Protein AF-A0A956HBP2-F1 (afdb_monomer_lite)

Radius of gyration: 16.81 Å; chains: 1; bounding box: 37×22×52 Å

Structure (mmCIF, N/CA/C/O backbone):
data_AF-A0A956HBP2-F1
#
_entry.id   AF-A0A956HBP2-F1
#
loop_
_atom_site.group_PDB
_atom_site.id
_atom_site.type_symbol
_atom_site.label_atom_id
_atom_site.label_alt_id
_atom_site.label_comp_id
_atom_site.label_asym_id
_atom_site.label_entity_id
_atom_site.label_seq_id
_atom_site.pdbx_PDB_ins_code
_atom_site.Cartn_x
_atom_site.Cartn_y
_atom_site.Cartn_z
_atom_site.occupancy
_atom_site.B_iso_or_equiv
_atom_site.auth_seq_id
_atom_site.auth_comp_id
_atom_site.auth_asym_id
_atom_site.auth_atom_id
_atom_site.pdbx_PDB_model_num
ATOM 1 N N . MET A 1 1 ? 10.086 7.562 29.053 1.00 40.41 1 MET A N 1
ATOM 2 C CA . MET A 1 1 ? 9.982 6.978 27.698 1.00 40.41 1 MET A CA 1
ATOM 3 C C . MET A 1 1 ? 8.506 6.786 27.381 1.00 40.41 1 MET A C 1
ATOM 5 O O . MET A 1 1 ? 7.929 5.818 27.845 1.00 40.41 1 MET A O 1
ATOM 9 N N . SER A 1 2 ? 7.879 7.713 26.658 1.00 35.56 2 SER A N 1
ATOM 10 C CA . SER A 1 2 ? 6.517 7.537 26.129 1.00 35.56 2 SER A CA 1
ATOM 11 C C . SER A 1 2 ? 6.532 7.961 24.663 1.00 35.56 2 SER A C 1
ATOM 13 O O . SER A 1 2 ? 6.185 9.086 24.310 1.00 35.56 2 SER A O 1
ATOM 15 N N . ALA A 1 3 ? 7.070 7.087 23.814 1.00 41.06 3 ALA A N 1
ATOM 16 C CA . ALA A 1 3 ? 7.057 7.293 22.376 1.00 41.06 3 ALA A CA 1
ATOM 17 C C . ALA A 1 3 ? 5.656 6.947 21.853 1.00 41.06 3 ALA A C 1
ATOM 19 O O . ALA A 1 3 ? 5.353 5.780 21.640 1.00 41.06 3 ALA A O 1
ATOM 20 N N . GLY A 1 4 ? 4.827 7.983 21.715 1.00 41.81 4 GLY A N 1
ATOM 21 C CA . GLY A 1 4 ? 3.724 8.086 20.760 1.00 41.81 4 GLY A CA 1
ATOM 22 C C . GLY A 1 4 ? 2.675 6.977 20.773 1.00 41.81 4 GLY A C 1
ATOM 23 O O . GLY A 1 4 ? 2.791 5.992 20.048 1.00 41.81 4 GLY A O 1
ATOM 24 N N . GLU A 1 5 ? 1.560 7.241 21.451 1.00 52.69 5 GLU A N 1
ATOM 25 C CA . GLU A 1 5 ? 0.241 6.688 21.115 1.00 52.69 5 GLU A CA 1
ATOM 26 C C . GLU A 1 5 ? -0.268 7.247 19.765 1.00 52.69 5 GLU A C 1
ATOM 28 O O . GLU A 1 5 ? -1.380 7.750 19.644 1.00 52.69 5 GLU A O 1
ATOM 33 N N . ASP A 1 6 ? 0.558 7.195 18.721 1.00 70.50 6 ASP A N 1
ATOM 34 C CA . ASP A 1 6 ? 0.218 7.688 17.391 1.00 70.50 6 ASP A CA 1
ATOM 35 C C . ASP A 1 6 ? -0.101 6.495 16.495 1.00 70.50 6 ASP A C 1
ATOM 37 O O . ASP A 1 6 ? 0.769 5.922 15.835 1.00 70.50 6 ASP A O 1
ATOM 41 N N . GLY A 1 7 ? -1.375 6.101 16.465 1.00 79.31 7 GLY A N 1
ATOM 42 C CA . GLY A 1 7 ? -1.840 5.036 15.580 1.00 79.31 7 GLY A CA 1
ATOM 43 C C . GLY A 1 7 ? -1.393 5.246 14.123 1.00 79.31 7 GLY A C 1
ATOM 44 O O . GLY A 1 7 ? -1.303 6.376 13.615 1.00 79.31 7 GLY A O 1
ATOM 45 N N . THR A 1 8 ? -1.127 4.145 13.419 1.00 88.62 8 THR A N 1
ATOM 46 C CA . THR A 1 8 ? -0.713 4.182 12.010 1.00 88.62 8 THR A CA 1
ATOM 47 C C . THR A 1 8 ? -1.941 4.273 11.116 1.00 88.62 8 THR A C 1
ATOM 49 O O . THR A 1 8 ? -2.906 3.536 11.291 1.00 88.62 8 THR A O 1
ATOM 52 N N . ARG A 1 9 ? -1.913 5.165 10.121 1.00 91.44 9 ARG A N 1
ATOM 53 C CA . ARG A 1 9 ? -2.999 5.285 9.137 1.00 91.44 9 ARG A CA 1
ATOM 54 C C . ARG A 1 9 ? -3.254 3.954 8.428 1.00 91.44 9 ARG A C 1
ATOM 56 O O . ARG A 1 9 ? -2.312 3.334 7.928 1.00 91.44 9 ARG A O 1
ATOM 63 N N . ILE A 1 10 ? -4.520 3.563 8.312 1.00 91.25 10 ILE A N 1
ATOM 64 C CA . ILE A 1 10 ? -4.920 2.280 7.717 1.00 91.25 10 ILE A CA 1
ATOM 65 C C . ILE A 1 10 ? -4.378 2.122 6.288 1.00 91.25 10 ILE A C 1
ATOM 67 O O . ILE A 1 10 ? -3.819 1.076 5.961 1.00 91.25 10 ILE A O 1
ATOM 71 N N . GLN A 1 11 ? -4.426 3.167 5.454 1.00 91.56 11 GLN A N 1
ATOM 72 C CA . GLN A 1 11 ? -3.889 3.095 4.090 1.00 91.56 11 GLN A CA 1
ATOM 73 C C . GLN A 1 11 ? -2.369 2.864 4.038 1.00 91.56 11 GLN A C 1
ATOM 75 O O . GLN A 1 11 ? -1.856 2.314 3.064 1.00 91.56 11 GLN A O 1
ATOM 80 N N . ALA A 1 12 ? -1.633 3.262 5.084 1.00 89.12 12 ALA A N 1
ATOM 81 C CA . ALA A 1 12 ? -0.206 2.977 5.200 1.00 89.12 12 ALA A CA 1
ATOM 82 C C . ALA A 1 12 ? 0.042 1.528 5.640 1.00 89.12 12 ALA A C 1
ATOM 84 O O . ALA A 1 12 ? 0.975 0.909 5.139 1.00 89.12 12 ALA A O 1
ATOM 85 N N . LEU A 1 13 ? -0.797 0.970 6.520 1.00 89.19 13 LEU A N 1
ATOM 86 C CA . LEU A 1 13 ? -0.715 -0.440 6.920 1.00 89.19 13 LEU A CA 1
ATOM 87 C C . LEU A 1 13 ? -0.997 -1.380 5.745 1.00 89.19 13 LEU A C 1
ATOM 89 O O . LEU A 1 13 ? -0.207 -2.283 5.491 1.00 89.19 13 LEU A O 1
ATOM 93 N N . ILE A 1 14 ? -2.060 -1.117 4.979 1.00 89.25 14 ILE A N 1
ATOM 94 C CA . ILE A 1 14 ? -2.406 -1.902 3.782 1.00 89.25 14 ILE A CA 1
ATOM 95 C C . ILE A 1 14 ? -1.274 -1.840 2.747 1.00 89.25 14 ILE A C 1
ATOM 97 O O . ILE A 1 14 ? -0.928 -2.857 2.148 1.00 89.25 14 ILE A O 1
ATOM 101 N N . ALA A 1 15 ? -0.659 -0.666 2.567 1.00 87.88 15 ALA A N 1
ATOM 102 C CA . ALA A 1 15 ? 0.463 -0.515 1.648 1.00 87.88 15 ALA A CA 1
ATOM 103 C C . ALA A 1 15 ? 1.736 -1.228 2.114 1.00 87.88 15 ALA A C 1
ATOM 105 O O . ALA A 1 15 ? 2.444 -1.810 1.297 1.00 87.88 15 ALA A O 1
ATOM 106 N N . ARG A 1 16 ? 2.018 -1.219 3.421 1.00 84.94 16 ARG A N 1
ATOM 107 C CA . ARG A 1 16 ? 3.148 -1.956 4.011 1.00 84.94 16 ARG A CA 1
ATOM 108 C C . ARG A 1 16 ? 2.959 -3.469 3.972 1.00 84.94 16 ARG A C 1
ATOM 110 O O . ARG A 1 16 ? 3.946 -4.185 3.972 1.00 84.94 16 ARG A O 1
ATOM 117 N N . ALA A 1 17 ? 1.718 -3.942 3.934 1.00 85.00 17 ALA A N 1
ATOM 118 C CA . ALA A 1 17 ? 1.392 -5.350 3.736 1.00 85.00 17 ALA A CA 1
ATOM 119 C C . ALA A 1 17 ? 1.465 -5.788 2.257 1.00 85.00 17 ALA A C 1
ATOM 121 O O . ALA A 1 17 ? 1.010 -6.875 1.926 1.00 85.00 17 ALA A O 1
ATOM 122 N N . GLY A 1 18 ? 1.920 -4.919 1.343 1.00 83.88 18 GLY A N 1
ATOM 123 C CA . GLY A 1 18 ? 2.035 -5.233 -0.086 1.00 83.88 18 GLY A CA 1
ATOM 124 C C . GLY A 1 18 ? 0.698 -5.358 -0.834 1.00 83.88 18 GLY A C 1
ATOM 125 O O . GLY A 1 18 ? 0.690 -5.567 -2.047 1.00 83.88 18 GLY A O 1
ATOM 126 N N . LEU A 1 19 ? -0.440 -5.181 -0.151 1.00 85.50 19 LEU A N 1
ATOM 127 C CA . LEU A 1 19 ? -1.774 -5.464 -0.698 1.00 85.50 19 LEU A CA 1
ATOM 128 C C . LEU A 1 19 ? -2.245 -4.424 -1.723 1.00 85.50 19 LEU A C 1
ATOM 130 O O . LEU A 1 19 ? -2.972 -4.755 -2.658 1.00 85.50 19 LEU A O 1
ATOM 134 N N . ALA A 1 20 ? -1.865 -3.158 -1.552 1.00 87.38 20 ALA A N 1
ATOM 135 C CA . ALA A 1 20 ? -2.261 -2.069 -2.442 1.00 87.38 20 ALA A CA 1
ATOM 136 C C . ALA A 1 20 ? -1.284 -0.889 -2.344 1.00 87.38 20 ALA A C 1
ATOM 138 O O . ALA A 1 20 ? -0.506 -0.783 -1.404 1.00 87.38 20 ALA A O 1
ATOM 139 N N . SER A 1 21 ? -1.328 0.053 -3.288 1.00 86.94 21 SER A N 1
ATOM 140 C CA . SER A 1 21 ? -0.665 1.348 -3.075 1.00 86.94 21 SER A CA 1
ATOM 141 C C . SER A 1 21 ? -1.409 2.153 -2.000 1.00 86.94 21 SER A C 1
ATOM 143 O O . SER A 1 21 ? -2.582 1.898 -1.742 1.00 86.94 21 SER A O 1
ATOM 145 N N . ARG A 1 22 ? -0.781 3.185 -1.416 1.00 87.88 22 ARG A N 1
ATOM 146 C CA . ARG A 1 22 ? -1.469 4.070 -0.450 1.00 87.88 22 ARG A CA 1
ATOM 147 C C . ARG A 1 22 ? -2.766 4.674 -1.009 1.00 87.88 22 ARG A C 1
ATOM 149 O O . ARG A 1 22 ? -3.715 4.818 -0.259 1.00 87.88 22 ARG A O 1
ATOM 156 N N . ARG A 1 23 ? -2.809 5.003 -2.307 1.00 88.88 23 ARG A N 1
ATOM 157 C C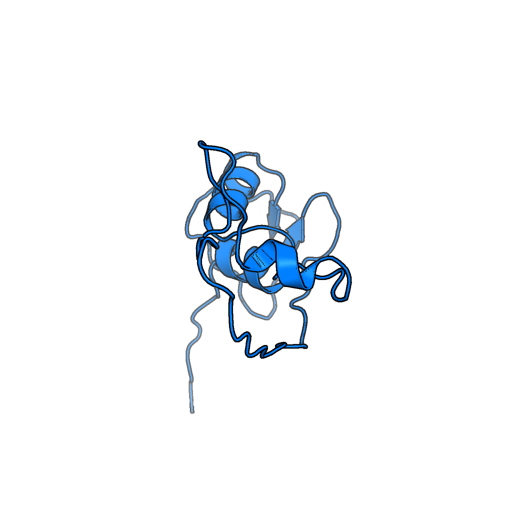A . ARG A 1 23 ? -4.001 5.563 -2.974 1.00 88.88 23 ARG A CA 1
ATOM 158 C C . ARG A 1 23 ? -5.061 4.507 -3.257 1.00 88.88 23 ARG A C 1
ATOM 160 O O . ARG A 1 23 ? -6.215 4.709 -2.918 1.00 88.88 23 ARG A O 1
ATOM 167 N N . ALA A 1 24 ? -4.659 3.351 -3.777 1.00 88.62 24 ALA A N 1
ATOM 168 C CA . ALA A 1 24 ? -5.587 2.238 -3.967 1.00 88.62 24 ALA A CA 1
ATOM 169 C C . ALA A 1 24 ? -6.164 1.754 -2.623 1.00 88.62 24 ALA A C 1
ATOM 171 O O . ALA A 1 24 ? -7.323 1.370 -2.542 1.00 88.62 24 ALA A O 1
ATOM 172 N N . ALA A 1 25 ? -5.392 1.831 -1.537 1.00 91.06 25 ALA A N 1
ATOM 173 C CA . ALA A 1 25 ? -5.887 1.531 -0.200 1.00 91.06 25 ALA A CA 1
ATOM 174 C C . ALA A 1 25 ? -6.978 2.512 0.269 1.00 91.06 25 ALA A C 1
ATOM 176 O O . ALA A 1 25 ? -7.892 2.084 0.964 1.00 91.06 25 ALA A O 1
ATOM 177 N N . GLU A 1 26 ? -6.932 3.791 -0.123 1.00 91.62 26 GLU A N 1
ATOM 178 C CA . GLU A 1 26 ? -8.008 4.757 0.165 1.00 91.62 26 GLU A CA 1
ATOM 179 C C . GLU A 1 26 ? -9.317 4.347 -0.529 1.00 91.62 26 GLU A C 1
ATOM 181 O O . GLU A 1 26 ? -10.369 4.344 0.105 1.00 91.62 26 GLU A O 1
ATOM 186 N N . GLU A 1 27 ? -9.254 3.901 -1.786 1.00 92.94 27 GLU A N 1
ATOM 187 C CA . GLU A 1 27 ? -10.422 3.380 -2.516 1.00 92.94 27 GLU A CA 1
ATOM 188 C C . GLU A 1 27 ? -10.997 2.119 -1.855 1.00 92.94 27 GLU A C 1
ATOM 190 O O . GLU A 1 27 ? -12.211 1.979 -1.726 1.00 92.94 27 GLU A O 1
ATOM 195 N N . ILE A 1 28 ? -10.134 1.216 -1.378 1.00 91.81 28 ILE A N 1
ATOM 196 C CA . ILE A 1 28 ? -10.548 -0.005 -0.667 1.00 91.81 28 ILE A CA 1
ATOM 197 C C . ILE A 1 28 ? -11.242 0.334 0.665 1.00 91.81 28 ILE A C 1
ATOM 199 O O . ILE A 1 28 ? -12.222 -0.324 1.026 1.00 91.81 28 ILE A O 1
ATOM 203 N N . ILE A 1 29 ? -10.756 1.354 1.383 1.00 92.69 29 ILE A N 1
ATOM 204 C CA . ILE A 1 29 ? -11.393 1.865 2.606 1.00 92.69 29 ILE A CA 1
ATOM 205 C C . ILE A 1 29 ? -12.772 2.439 2.267 1.00 92.69 29 ILE A C 1
ATOM 207 O O . ILE A 1 29 ? -13.763 2.011 2.850 1.00 92.69 29 ILE A O 1
ATOM 211 N N . LEU A 1 30 ? -12.862 3.337 1.280 1.00 93.44 30 LEU A N 1
ATOM 212 C CA . LEU A 1 30 ? -14.135 3.930 0.843 1.00 93.44 30 LEU A CA 1
ATOM 213 C C . LEU A 1 30 ? -15.147 2.874 0.373 1.00 93.44 30 LEU A C 1
ATOM 215 O O . LEU A 1 30 ? -16.344 3.027 0.600 1.00 93.44 30 LEU A O 1
ATOM 219 N N . ALA A 1 31 ? -14.672 1.779 -0.221 1.00 93.38 31 ALA A N 1
ATOM 220 C CA . ALA A 1 31 ? -15.497 0.644 -0.627 1.00 93.38 31 ALA A CA 1
ATOM 221 C C . ALA A 1 31 ? -16.009 -0.218 0.549 1.00 93.38 31 ALA A C 1
ATOM 223 O O . ALA A 1 31 ? -16.720 -1.195 0.319 1.00 93.38 31 ALA A O 1
ATOM 224 N N . GLY A 1 32 ? -15.636 0.083 1.800 1.00 92.81 32 GLY A N 1
ATOM 225 C CA . GLY A 1 32 ? -16.095 -0.648 2.988 1.00 92.81 32 GLY A CA 1
ATOM 226 C C . GLY A 1 32 ? -15.536 -2.068 3.110 1.00 92.81 32 GLY A C 1
ATOM 227 O O . GLY A 1 32 ? -16.088 -2.901 3.829 1.00 92.81 32 GLY A O 1
ATOM 228 N N . ARG A 1 33 ? -14.432 -2.365 2.415 1.00 92.25 33 ARG A N 1
ATOM 229 C CA . ARG A 1 33 ? -13.784 -3.692 2.423 1.00 92.25 33 ARG A CA 1
ATOM 230 C C . ARG A 1 33 ? -12.848 -3.902 3.610 1.00 92.25 33 ARG A C 1
ATOM 232 O O . ARG A 1 33 ? -12.395 -5.020 3.865 1.00 92.25 33 ARG A O 1
ATOM 239 N N . VAL A 1 34 ? -12.555 -2.827 4.337 1.00 94.00 34 VAL A N 1
ATOM 240 C CA . VAL A 1 34 ? -11.642 -2.820 5.476 1.00 94.00 34 VAL A CA 1
ATOM 241 C C . VAL A 1 34 ? -12.426 -2.864 6.779 1.00 94.00 34 VAL A C 1
ATOM 243 O O . VAL A 1 34 ? -13.376 -2.107 6.976 1.00 94.00 34 VAL A O 1
ATOM 246 N N . ARG A 1 35 ? -12.003 -3.732 7.698 1.00 93.88 35 ARG A N 1
ATOM 247 C CA . ARG A 1 35 ? -12.540 -3.806 9.056 1.00 93.88 35 ARG A CA 1
ATOM 248 C C . ARG A 1 35 ? -11.439 -3.656 10.094 1.00 93.88 35 ARG A C 1
ATOM 250 O O . ARG A 1 35 ? -10.442 -4.374 10.039 1.00 93.88 35 ARG A O 1
ATOM 257 N N . LEU A 1 36 ? -11.671 -2.794 11.076 1.00 93.06 36 LEU A N 1
ATOM 258 C CA . LEU A 1 36 ? -10.835 -2.613 12.259 1.00 93.06 36 LEU A CA 1
ATOM 259 C C . LEU A 1 36 ? -11.581 -3.177 13.470 1.00 93.06 36 LEU A C 1
ATOM 261 O O . LEU A 1 36 ? -12.703 -2.757 13.753 1.00 93.06 36 LEU A O 1
ATOM 265 N N . ASN A 1 37 ? -11.005 -4.165 14.156 1.00 90.31 37 ASN A N 1
ATOM 266 C CA . ASN A 1 37 ? -11.637 -4.845 15.297 1.00 90.31 37 ASN A CA 1
ATOM 267 C C . ASN A 1 37 ? -13.069 -5.342 14.992 1.00 90.31 37 ASN A C 1
ATOM 269 O O . ASN A 1 37 ? -13.962 -5.290 15.833 1.00 90.31 37 ASN A O 1
ATOM 273 N N . GLY A 1 38 ? -13.309 -5.781 13.750 1.00 88.25 38 GLY A N 1
ATOM 274 C CA . GLY A 1 38 ? -14.612 -6.261 13.274 1.00 88.25 38 GLY A CA 1
ATOM 275 C C . GLY A 1 38 ? -15.573 -5.180 12.758 1.00 88.25 38 GLY A C 1
ATOM 276 O O . GLY A 1 38 ? -16.544 -5.519 12.074 1.00 88.25 38 GLY A O 1
ATOM 277 N N . ARG A 1 39 ? -15.295 -3.891 12.993 1.00 92.31 39 ARG A N 1
ATOM 278 C CA . ARG A 1 39 ? -16.108 -2.768 12.497 1.00 92.31 39 ARG A CA 1
ATOM 279 C C . ARG A 1 39 ? -15.629 -2.319 11.124 1.00 92.31 39 ARG A C 1
ATOM 281 O O . ARG A 1 39 ? -14.431 -2.151 10.927 1.00 92.31 39 ARG A O 1
ATOM 288 N N . VAL A 1 40 ? -16.554 -2.130 10.185 1.00 94.00 40 VAL A N 1
ATOM 289 C CA . VAL A 1 40 ? -16.234 -1.616 8.845 1.00 94.00 40 VAL A CA 1
ATOM 290 C C . VAL A 1 40 ? -15.759 -0.171 8.967 1.00 94.00 40 VAL A C 1
ATOM 292 O O . VAL A 1 40 ? -16.415 0.635 9.624 1.00 94.00 40 VAL A O 1
ATOM 295 N N . VAL A 1 41 ? -14.620 0.139 8.350 1.00 93.31 41 VAL A N 1
ATOM 296 C CA . VAL A 1 41 ? -14.055 1.490 8.310 1.00 93.31 41 VAL A CA 1
ATOM 297 C C . VAL A 1 41 ? -14.149 2.011 6.887 1.00 9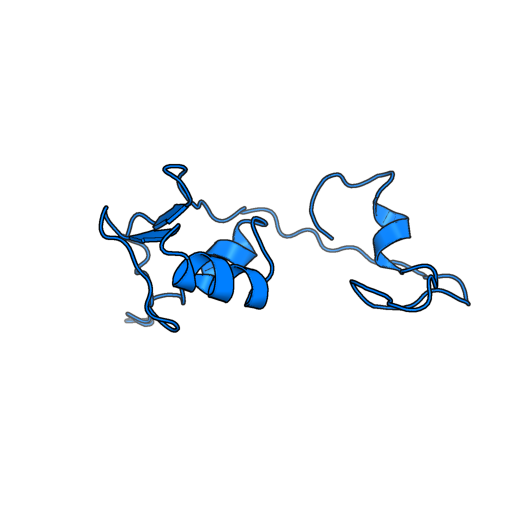3.31 41 VAL A C 1
ATOM 299 O O . VAL A 1 41 ? -13.591 1.408 5.974 1.00 93.31 41 VAL A O 1
ATOM 302 N N . THR A 1 42 ? -14.831 3.142 6.723 1.00 93.62 42 THR A N 1
ATOM 303 C CA . THR A 1 42 ? -14.962 3.869 5.450 1.00 93.62 42 THR A CA 1
ATOM 304 C C . THR A 1 42 ? -14.377 5.276 5.504 1.00 93.62 42 THR A C 1
ATOM 306 O O . THR A 1 42 ? -14.330 5.968 4.491 1.00 93.62 42 THR A O 1
ATOM 309 N N . GLU A 1 43 ? -13.926 5.717 6.676 1.00 92.19 43 GLU A N 1
ATOM 310 C CA . GLU A 1 43 ? -13.360 7.044 6.873 1.00 92.19 43 GLU A CA 1
ATOM 311 C C . GLU A 1 43 ? -11.876 7.067 6.475 1.00 92.19 43 GLU A C 1
ATOM 313 O O . GLU A 1 43 ? -11.064 6.237 6.891 1.00 92.19 43 GLU A O 1
ATOM 318 N N . LEU A 1 44 ? -11.503 8.033 5.635 1.00 90.12 44 LEU A N 1
ATOM 319 C CA . LEU A 1 44 ? -10.111 8.232 5.253 1.00 90.12 44 LEU A CA 1
ATOM 320 C C . LEU A 1 44 ? -9.344 8.916 6.383 1.00 90.12 44 LEU A C 1
ATOM 322 O O . LEU A 1 44 ? -9.801 9.886 6.973 1.00 90.12 44 LEU A O 1
ATOM 326 N N . GLY A 1 45 ? -8.124 8.449 6.644 1.00 87.62 45 GLY A N 1
ATOM 327 C CA . GLY A 1 45 ? -7.287 9.004 7.710 1.00 87.62 45 GLY A CA 1
ATOM 328 C C . GLY A 1 45 ? -7.476 8.331 9.067 1.00 87.62 45 GLY A C 1
ATOM 329 O O . GLY A 1 45 ? -6.710 8.649 9.980 1.00 87.62 45 GLY A O 1
ATOM 330 N N . THR A 1 46 ? -8.385 7.355 9.180 1.00 89.25 46 THR A N 1
ATOM 331 C CA . THR A 1 46 ? -8.482 6.488 10.357 1.00 89.25 46 THR A CA 1
ATOM 332 C C . THR A 1 46 ? -7.133 5.837 10.652 1.00 89.25 46 THR A C 1
ATOM 334 O O . THR A 1 46 ? -6.419 5.351 9.763 1.00 89.25 46 THR A O 1
ATOM 337 N N . ARG A 1 47 ? -6.772 5.857 11.932 1.00 90.94 47 ARG A N 1
ATOM 338 C CA . ARG A 1 47 ? -5.539 5.290 12.466 1.00 90.94 47 ARG A CA 1
ATOM 339 C C . ARG A 1 47 ? -5.870 4.020 13.235 1.00 90.94 47 ARG A C 1
ATOM 341 O O . ARG A 1 47 ? -6.868 3.980 13.941 1.00 90.94 47 ARG A O 1
ATOM 348 N N . ALA A 1 48 ? -5.026 3.011 13.083 1.00 89.06 48 ALA A N 1
ATOM 349 C CA . ALA A 1 48 ? -5.082 1.773 13.840 1.00 89.06 48 ALA A CA 1
ATOM 350 C C . ALA A 1 48 ? -3.922 1.738 14.837 1.00 89.06 48 ALA A C 1
ATOM 352 O O . ALA A 1 48 ? -2.783 2.090 14.498 1.00 89.06 48 ALA A O 1
ATOM 353 N N . LEU A 1 49 ? -4.221 1.328 16.062 1.00 88.75 49 LEU A N 1
ATOM 354 C CA . LEU A 1 49 ? -3.226 1.069 17.089 1.00 88.75 49 LEU A CA 1
ATOM 355 C C . LEU A 1 49 ? -2.527 -0.275 16.825 1.00 88.75 49 LEU A C 1
ATOM 357 O O . LEU A 1 49 ? -3.093 -1.141 16.157 1.00 88.75 49 LEU A O 1
ATOM 361 N N . PRO A 1 50 ? -1.319 -0.500 17.373 1.00 82.56 50 PRO A N 1
ATOM 362 C CA . PRO A 1 50 ? -0.633 -1.792 17.271 1.00 82.56 50 PRO A CA 1
ATOM 363 C C . PRO A 1 50 ? -1.440 -2.971 17.837 1.00 82.56 50 PRO A C 1
ATOM 365 O O . PRO A 1 50 ? -1.227 -4.111 17.440 1.00 82.56 50 PRO A O 1
ATOM 368 N N . THR A 1 51 ? -2.358 -2.697 18.766 1.00 86.25 51 THR A N 1
ATOM 369 C CA . THR A 1 51 ? -3.263 -3.681 19.375 1.00 86.25 51 THR A CA 1
ATOM 370 C C . THR A 1 51 ? -4.488 -3.990 18.519 1.00 86.25 51 THR A C 1
ATOM 372 O O . THR A 1 51 ? -5.188 -4.96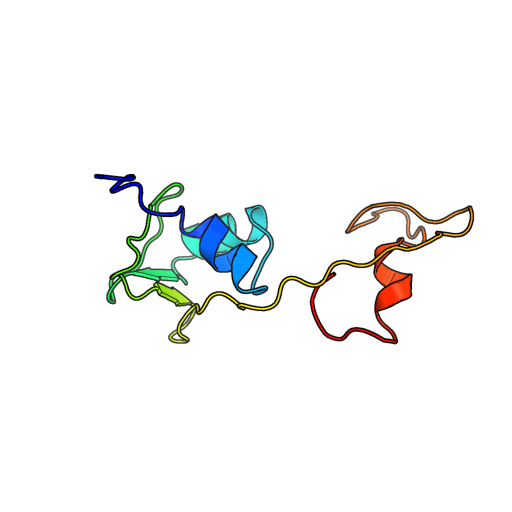4 18.793 1.00 86.25 51 THR A O 1
ATOM 375 N N . ASP A 1 52 ? -4.779 -3.166 17.510 1.00 88.94 52 ASP A N 1
ATOM 376 C CA . ASP A 1 52 ? -5.981 -3.319 16.705 1.00 88.94 52 ASP A CA 1
ATOM 377 C C . ASP A 1 52 ? -5.808 -4.383 15.624 1.00 88.94 52 ASP A C 1
ATOM 379 O O . ASP A 1 52 ? -4.791 -4.476 14.932 1.00 88.94 52 ASP A O 1
ATOM 383 N N . ARG A 1 53 ? -6.870 -5.157 15.406 1.00 89.44 53 ARG A N 1
ATOM 384 C CA . ARG A 1 53 ? -6.928 -6.168 14.357 1.00 89.44 53 ARG A CA 1
ATOM 385 C C . ARG A 1 53 ? -7.519 -5.577 13.084 1.00 89.44 53 ARG A C 1
ATOM 387 O O . ARG A 1 53 ? -8.737 -5.424 12.962 1.00 89.44 53 ARG A O 1
ATOM 394 N N . LEU A 1 54 ? -6.653 -5.296 12.117 1.00 91.38 54 LEU A N 1
ATOM 395 C CA . LEU A 1 54 ? -7.041 -4.875 10.775 1.00 91.38 54 LEU A CA 1
ATOM 396 C C . LEU A 1 54 ? -7.286 -6.092 9.873 1.00 91.38 54 LEU A C 1
ATOM 398 O O . LEU A 1 54 ? -6.460 -7.001 9.789 1.00 91.38 54 LEU A O 1
ATOM 402 N N . THR A 1 55 ? -8.416 -6.107 9.171 1.00 92.12 55 THR A N 1
ATOM 403 C CA . THR A 1 55 ? -8.752 -7.139 8.182 1.00 92.12 55 THR A CA 1
ATOM 404 C C . THR A 1 55 ? -9.251 -6.504 6.890 1.00 92.12 55 THR A C 1
ATOM 406 O O . THR A 1 55 ? -9.928 -5.478 6.914 1.00 92.12 55 THR A O 1
ATOM 409 N N . LEU A 1 56 ? -8.920 -7.126 5.765 1.00 91.94 56 LEU A N 1
ATOM 410 C CA . LEU A 1 56 ? -9.370 -6.766 4.425 1.00 91.94 56 LEU A CA 1
ATOM 411 C C . LEU A 1 56 ? -10.070 -7.992 3.838 1.00 91.94 56 LEU A C 1
ATOM 413 O O . LEU A 1 56 ? -9.475 -9.067 3.781 1.00 91.94 56 LEU A O 1
ATOM 417 N N . ASP A 1 57 ? -11.350 -7.857 3.484 1.00 89.81 57 ASP A N 1
ATOM 418 C CA . ASP A 1 57 ? -12.202 -8.968 3.017 1.00 89.81 57 ASP A CA 1
ATOM 419 C C . ASP A 1 57 ? -12.138 -10.226 3.914 1.00 89.81 57 ASP A C 1
ATOM 421 O O . ASP A 1 57 ? -12.128 -11.363 3.445 1.00 89.81 57 ASP A O 1
ATOM 425 N N . GLY A 1 58 ? -12.033 -10.030 5.233 1.00 86.50 58 GLY A N 1
ATOM 426 C CA . GLY A 1 58 ? -11.938 -11.114 6.219 1.00 86.50 58 GLY A CA 1
ATOM 427 C C . GLY A 1 58 ? -10.537 -11.709 6.410 1.00 86.50 58 GLY A C 1
ATOM 428 O O . GLY A 1 58 ? -10.343 -12.498 7.335 1.00 86.50 58 GLY A O 1
ATOM 429 N N . LYS A 1 59 ? -9.540 -11.305 5.615 1.00 88.94 59 LYS A N 1
ATOM 430 C CA . LYS A 1 59 ? -8.138 -11.711 5.796 1.00 88.94 59 LYS A CA 1
ATOM 431 C C . LYS A 1 59 ? -7.395 -10.701 6.678 1.00 88.94 59 LYS A C 1
ATOM 433 O O . LYS A 1 59 ? -7.552 -9.499 6.464 1.00 88.94 59 LYS A O 1
ATOM 438 N N . PRO A 1 60 ? -6.599 -11.137 7.670 1.00 88.56 60 PRO A N 1
ATOM 439 C CA . PRO A 1 60 ? -5.808 -10.221 8.488 1.00 88.56 60 PRO A CA 1
ATOM 440 C C . PRO A 1 60 ? -4.761 -9.493 7.640 1.00 88.56 60 PRO A C 1
ATOM 442 O O . PRO A 1 60 ? -4.052 -10.115 6.853 1.00 88.56 60 PRO A O 1
ATOM 445 N N . VAL A 1 61 ? -4.666 -8.174 7.816 1.00 87.50 61 VAL A N 1
ATOM 446 C CA . VAL A 1 61 ? -3.607 -7.354 7.219 1.00 87.50 61 VAL A CA 1
ATOM 447 C C . VAL A 1 61 ? -2.417 -7.396 8.170 1.00 87.50 61 VAL A C 1
ATOM 449 O O . VAL A 1 61 ? -2.407 -6.706 9.187 1.00 87.50 61 VAL A O 1
ATOM 452 N N . VAL A 1 62 ? -1.437 -8.238 7.859 1.00 79.12 62 VAL A N 1
ATOM 453 C CA . VAL A 1 62 ? -0.183 -8.339 8.614 1.00 79.12 62 VAL A CA 1
ATOM 454 C C . VAL A 1 62 ? 0.888 -7.594 7.827 1.00 79.12 62 VAL A C 1
ATOM 456 O O . VAL A 1 62 ? 0.976 -7.751 6.612 1.00 79.12 62 VAL A O 1
ATOM 459 N N . ALA A 1 63 ? 1.669 -6.743 8.492 1.00 67.56 63 ALA A N 1
ATOM 460 C CA . ALA A 1 63 ? 2.789 -6.084 7.832 1.00 67.56 63 ALA A CA 1
ATOM 461 C C . ALA A 1 63 ? 3.842 -7.137 7.460 1.00 67.56 63 ALA A C 1
ATOM 463 O O . ALA A 1 63 ? 4.245 -7.925 8.314 1.00 67.56 63 ALA A O 1
ATOM 464 N N . GLU A 1 64 ? 4.301 -7.139 6.209 1.00 64.81 64 GLU A N 1
ATOM 465 C CA . GLU A 1 64 ? 5.467 -7.934 5.833 1.00 64.81 64 GLU A CA 1
ATOM 466 C C . GLU A 1 64 ? 6.703 -7.363 6.540 1.00 64.81 64 GLU A C 1
ATOM 468 O O . GLU A 1 64 ? 7.012 -6.174 6.436 1.00 64.81 64 GLU A O 1
ATOM 473 N N . GLU A 1 65 ? 7.416 -8.206 7.291 1.00 57.94 65 GLU A N 1
ATOM 474 C CA . GLU A 1 65 ? 8.647 -7.809 7.990 1.00 57.94 65 GLU A CA 1
ATOM 475 C C . GLU A 1 65 ? 9.841 -7.633 7.040 1.00 57.94 65 GLU A C 1
ATOM 477 O O . GLU A 1 65 ? 10.884 -7.101 7.428 1.00 57.94 65 GLU A O 1
ATOM 482 N N . ARG A 1 66 ? 9.720 -8.060 5.779 1.00 62.00 66 ARG A N 1
ATOM 483 C CA . ARG A 1 66 ? 10.839 -8.079 4.839 1.00 62.00 66 ARG A CA 1
ATOM 484 C C . ARG A 1 66 ? 10.857 -6.837 3.958 1.00 62.00 66 ARG A C 1
ATOM 486 O O . ARG A 1 66 ? 10.114 -6.703 2.998 1.00 62.00 66 ARG A O 1
ATOM 493 N N . ILE A 1 67 ? 11.768 -5.923 4.282 1.00 67.88 67 ILE A N 1
ATOM 494 C CA . ILE A 1 67 ? 12.097 -4.783 3.423 1.00 67.88 67 ILE A CA 1
ATOM 495 C C . ILE A 1 67 ? 13.172 -5.222 2.426 1.00 67.88 67 ILE A C 1
ATOM 497 O O . ILE A 1 67 ? 14.347 -5.344 2.784 1.00 67.88 67 ILE A O 1
ATOM 501 N N . HIS A 1 68 ? 12.788 -5.402 1.166 1.00 73.62 68 HIS A N 1
ATOM 502 C CA . HIS A 1 68 ? 13.721 -5.650 0.069 1.00 73.62 68 HIS A CA 1
ATOM 503 C C . HIS A 1 68 ? 14.291 -4.324 -0.461 1.00 73.62 68 HIS A C 1
ATOM 505 O O . HIS A 1 68 ? 13.553 -3.396 -0.786 1.00 73.62 68 HIS A O 1
ATOM 511 N N . ARG A 1 69 ? 15.624 -4.212 -0.538 1.00 79.12 69 ARG A N 1
ATOM 512 C CA . ARG A 1 69 ? 16.320 -3.070 -1.156 1.00 79.12 69 ARG A CA 1
ATOM 513 C C . ARG A 1 69 ? 17.015 -3.546 -2.421 1.00 79.12 69 ARG A C 1
ATOM 515 O O . ARG A 1 69 ? 17.893 -4.398 -2.349 1.00 79.12 69 ARG A O 1
ATOM 522 N N . LEU A 1 70 ? 16.623 -2.991 -3.562 1.00 79.88 70 LEU A N 1
ATOM 523 C CA . LEU A 1 70 ? 17.120 -3.387 -4.877 1.00 79.88 70 LEU A CA 1
ATOM 524 C C . LEU A 1 70 ? 17.807 -2.198 -5.544 1.00 79.88 70 LEU A C 1
ATOM 526 O O . LEU A 1 70 ? 17.290 -1.081 -5.514 1.00 79.88 70 LEU A O 1
ATOM 530 N N . ALA A 1 71 ? 18.957 -2.447 -6.164 1.00 85.38 71 ALA A N 1
ATOM 531 C CA . ALA A 1 71 ? 19.649 -1.480 -7.003 1.00 85.38 71 ALA A CA 1
ATOM 532 C C . ALA A 1 71 ? 19.567 -1.942 -8.461 1.00 85.38 71 ALA A C 1
ATOM 534 O O . ALA A 1 71 ? 19.890 -3.087 -8.770 1.00 85.38 71 ALA A O 1
ATOM 535 N N . LEU A 1 72 ? 19.131 -1.052 -9.354 1.00 84.12 72 LEU A N 1
ATOM 536 C CA . LEU A 1 72 ? 18.982 -1.335 -10.780 1.00 84.12 72 LEU A CA 1
ATOM 537 C C . LEU A 1 72 ? 19.698 -0.272 -11.601 1.00 84.12 72 LEU A C 1
ATOM 539 O O . LEU A 1 72 ? 19.343 0.905 -11.561 1.00 84.12 72 LEU A O 1
ATOM 543 N N . ASN A 1 73 ? 20.658 -0.715 -12.407 1.00 87.94 73 ASN A N 1
ATOM 544 C CA . ASN A 1 73 ? 21.187 0.086 -13.499 1.00 87.94 73 ASN A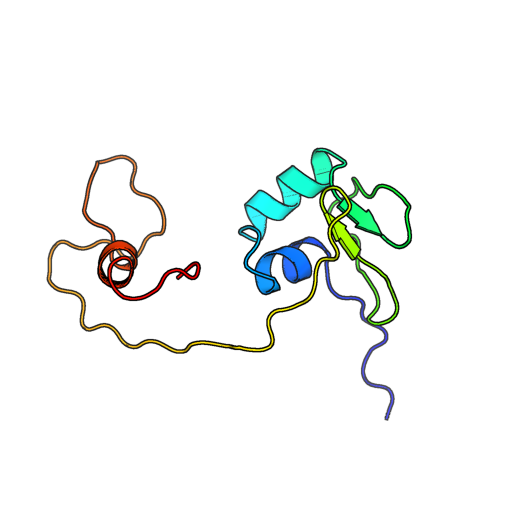 CA 1
ATOM 545 C C . ASN A 1 73 ? 20.242 -0.048 -14.701 1.00 87.94 73 ASN A C 1
ATOM 547 O O . ASN A 1 73 ? 20.328 -1.011 -15.465 1.00 87.94 73 ASN A O 1
ATOM 551 N N . LYS A 1 74 ? 19.275 0.867 -14.819 1.00 86.38 74 LYS A N 1
ATOM 552 C CA . LYS A 1 74 ? 18.264 0.789 -15.879 1.00 86.38 74 LYS A CA 1
ATOM 553 C C . LYS A 1 74 ? 18.875 1.185 -17.238 1.00 86.38 74 LYS A C 1
ATOM 555 O O . LYS A 1 74 ? 19.527 2.228 -17.317 1.00 86.38 74 LYS A O 1
ATOM 560 N N . PRO A 1 75 ? 18.620 0.433 -18.322 1.00 88.12 75 PRO A N 1
ATOM 561 C CA . PRO A 1 75 ? 19.034 0.845 -19.655 1.00 88.12 75 PRO A CA 1
ATOM 562 C C . PRO A 1 75 ? 18.260 2.095 -20.127 1.00 88.12 75 PRO A C 1
ATOM 564 O O . PRO A 1 75 ? 17.185 2.423 -19.598 1.00 88.12 75 PRO A O 1
ATOM 567 N N . PRO A 1 76 ? 18.792 2.826 -21.121 1.00 87.38 76 PRO A N 1
ATOM 568 C CA . PRO A 1 76 ? 18.081 3.941 -21.739 1.00 87.38 76 PRO A CA 1
ATOM 569 C C . PRO A 1 76 ? 16.749 3.480 -22.356 1.00 87.38 76 PRO A C 1
ATOM 571 O O . PRO A 1 76 ? 16.604 2.337 -22.779 1.00 87.38 76 PRO A O 1
ATOM 574 N N . GLY A 1 77 ? 15.753 4.371 -22.372 1.00 85.75 77 GLY A N 1
ATOM 575 C CA . GLY A 1 77 ? 14.406 4.085 -22.890 1.00 85.75 77 GLY A CA 1
ATOM 576 C C . GLY A 1 77 ? 13.386 3.593 -21.856 1.00 85.75 77 GLY A C 1
ATOM 577 O O . GLY A 1 77 ? 12.201 3.554 -22.168 1.00 85.75 77 GLY A O 1
ATOM 578 N N . TYR A 1 78 ? 13.805 3.288 -20.620 1.00 87.12 78 TYR A N 1
ATOM 579 C CA . TYR A 1 78 ? 12.903 2.850 -19.545 1.00 87.12 78 TYR A CA 1
ATOM 580 C C . TYR A 1 78 ? 12.450 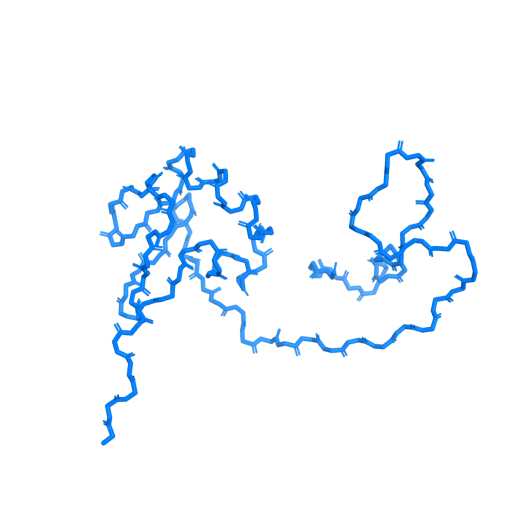3.998 -18.639 1.00 87.12 78 TYR A C 1
ATOM 582 O O . TYR A 1 78 ? 13.273 4.797 -18.164 1.00 87.12 78 TYR A O 1
ATOM 590 N N . LEU A 1 79 ? 11.150 4.029 -18.336 1.00 88.56 79 LEU A N 1
ATOM 591 C CA . LEU A 1 79 ? 10.515 5.022 -17.471 1.00 88.56 79 LEU A CA 1
ATOM 592 C C . LEU A 1 79 ? 10.497 4.568 -16.002 1.00 88.56 79 LEU A C 1
ATOM 594 O O . LEU A 1 79 ? 10.102 3.446 -15.691 1.00 88.56 79 LEU A O 1
ATOM 598 N N . CYS A 1 80 ? 10.869 5.455 -15.076 1.00 86.69 80 CYS A N 1
ATOM 599 C CA . CYS A 1 80 ? 10.751 5.219 -13.631 1.00 86.69 80 CYS A CA 1
ATOM 600 C C . CYS A 1 80 ? 9.328 5.526 -13.139 1.00 86.69 80 CYS A C 1
ATOM 602 O O . CYS A 1 80 ? 9.114 6.466 -12.378 1.00 86.69 80 CYS A O 1
ATOM 604 N N . ALA A 1 81 ? 8.352 4.752 -13.609 1.00 84.31 81 ALA A N 1
ATOM 605 C CA . ALA A 1 81 ? 6.955 4.860 -13.203 1.00 84.31 81 ALA A CA 1
ATOM 606 C C . ALA A 1 81 ? 6.338 3.470 -13.001 1.00 84.31 81 ALA A C 1
ATOM 608 O O . ALA A 1 81 ? 6.833 2.475 -13.525 1.00 84.31 81 ALA A O 1
ATOM 609 N N . MET A 1 82 ? 5.234 3.415 -12.252 1.00 81.38 82 MET A N 1
ATOM 610 C CA . MET A 1 82 ? 4.463 2.183 -12.024 1.00 81.38 82 MET A CA 1
ATOM 611 C C . MET A 1 82 ? 3.355 1.957 -13.060 1.00 81.38 82 MET A C 1
ATOM 613 O O . MET A 1 82 ? 2.736 0.896 -13.082 1.00 81.38 82 MET A O 1
ATOM 617 N N . ARG A 1 83 ? 3.095 2.957 -13.906 1.00 77.75 83 ARG A N 1
ATOM 618 C CA . ARG A 1 83 ? 2.132 2.931 -15.006 1.00 77.75 83 ARG A CA 1
ATOM 619 C C . ARG A 1 83 ? 2.605 3.903 -16.085 1.00 77.75 83 ARG A C 1
ATOM 621 O O . ARG A 1 83 ? 3.134 4.961 -15.753 1.00 77.75 83 ARG A O 1
ATOM 628 N N . ASP A 1 84 ? 2.404 3.537 -17.344 1.00 82.69 84 ASP A N 1
ATOM 629 C CA . ASP A 1 84 ? 2.589 4.418 -18.494 1.00 82.69 84 ASP A CA 1
ATOM 630 C C . ASP A 1 84 ? 1.385 4.283 -19.426 1.00 82.69 84 ASP A C 1
ATOM 632 O O . ASP A 1 84 ? 1.002 3.168 -19.773 1.00 82.69 84 ASP A O 1
ATOM 636 N N . ASP A 1 85 ? 0.794 5.408 -19.824 1.00 81.38 85 ASP A N 1
ATOM 637 C CA . ASP A 1 85 ? -0.379 5.424 -20.707 1.00 81.38 85 ASP A CA 1
ATOM 638 C C . ASP A 1 85 ? 0.001 5.387 -22.205 1.00 81.38 85 ASP A C 1
ATOM 640 O O . ASP A 1 85 ? -0.873 5.291 -23.060 1.00 81.38 85 ASP A O 1
ATOM 644 N N . TYR A 1 86 ? 1.302 5.416 -22.531 1.00 82.31 86 TYR A N 1
ATOM 645 C CA . TYR A 1 86 ? 1.839 5.472 -23.898 1.00 82.31 86 TYR A CA 1
ATOM 646 C C . TYR A 1 86 ? 2.641 4.216 -24.295 1.00 82.31 86 TYR A C 1
ATOM 648 O O . TYR A 1 86 ? 3.339 4.220 -25.308 1.00 82.31 86 TYR A O 1
ATOM 656 N N . GLY A 1 87 ? 2.558 3.136 -23.510 1.00 79.38 87 GLY A N 1
ATOM 657 C CA . GLY A 1 87 ? 3.168 1.837 -23.823 1.00 79.38 87 GLY A CA 1
ATOM 658 C C . GLY A 1 87 ? 4.698 1.773 -23.715 1.00 79.38 87 GLY A C 1
ATOM 659 O O . GLY A 1 87 ? 5.307 0.825 -24.210 1.00 79.38 87 GLY A O 1
ATOM 660 N N . ARG A 1 88 ? 5.345 2.752 -23.079 1.00 85.50 88 ARG A N 1
ATOM 661 C CA . ARG A 1 88 ? 6.798 2.762 -22.863 1.00 85.50 88 ARG A CA 1
ATOM 662 C C . ARG A 1 88 ? 7.198 1.724 -21.811 1.00 85.50 88 ARG A C 1
ATOM 664 O O . ARG A 1 88 ? 6.466 1.516 -20.839 1.00 85.50 88 ARG A O 1
ATOM 671 N N . PRO A 1 89 ? 8.376 1.091 -21.948 1.00 86.06 89 PRO A N 1
ATOM 672 C CA . PRO A 1 89 ? 8.817 0.095 -20.985 1.00 86.06 89 PRO A CA 1
ATOM 673 C C . PRO A 1 89 ? 9.114 0.742 -19.621 1.00 86.06 89 PRO A C 1
ATOM 675 O O . PRO A 1 89 ? 9.727 1.808 -19.528 1.00 86.06 89 PRO A O 1
ATOM 678 N N . LEU A 1 90 ? 8.666 0.093 -18.544 1.00 88.62 90 LEU A N 1
ATOM 679 C CA . LEU A 1 90 ? 8.794 0.587 -17.170 1.00 88.62 90 LEU A CA 1
ATOM 680 C C . LEU A 1 90 ? 9.993 -0.053 -16.476 1.00 88.62 90 LEU A C 1
ATOM 682 O O . LEU A 1 90 ? 10.209 -1.252 -16.591 1.00 88.62 90 LEU A O 1
ATOM 686 N N . ALA A 1 91 ? 10.745 0.699 -15.676 1.00 86.69 91 ALA A N 1
ATOM 687 C CA . ALA A 1 91 ? 11.873 0.148 -14.921 1.00 86.69 91 ALA A CA 1
ATOM 688 C C . ALA A 1 91 ? 11.447 -1.028 -14.016 1.00 86.69 91 ALA A C 1
ATOM 690 O O . ALA A 1 91 ? 12.163 -2.020 -13.919 1.00 86.69 91 ALA A O 1
ATOM 691 N N . ALA A 1 92 ? 10.241 -0.966 -13.438 1.00 84.06 92 ALA A N 1
ATOM 692 C CA . ALA A 1 92 ? 9.679 -2.039 -12.619 1.00 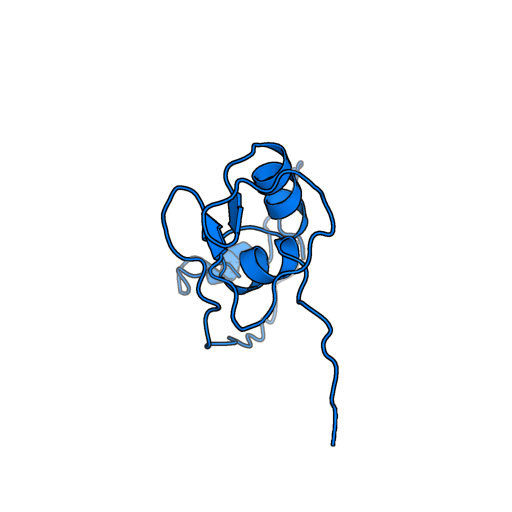84.06 92 ALA A CA 1
ATOM 693 C C . ALA A 1 92 ? 9.487 -3.363 -13.389 1.00 84.06 92 ALA A C 1
ATOM 695 O O . ALA A 1 92 ? 9.540 -4.437 -12.789 1.00 84.06 92 ALA A O 1
ATOM 696 N N . SER A 1 93 ? 9.298 -3.334 -14.718 1.00 83.75 93 SER A N 1
ATOM 697 C CA . SER A 1 93 ? 9.130 -4.569 -15.496 1.00 83.75 93 SER A CA 1
ATOM 698 C C . SER A 1 93 ? 10.413 -5.391 -15.604 1.00 83.75 93 SER A C 1
ATOM 700 O O . SER A 1 93 ? 10.325 -6.589 -15.854 1.00 83.75 93 SER A O 1
ATOM 702 N N . LEU A 1 94 ? 11.582 -4.786 -15.370 1.00 84.31 94 LEU A N 1
ATOM 703 C CA . LEU A 1 94 ? 12.870 -5.487 -15.371 1.00 84.31 94 LEU A CA 1
ATOM 704 C C . LEU A 1 94 ? 13.021 -6.451 -14.181 1.00 84.31 94 LEU A C 1
ATOM 706 O O . LEU A 1 94 ? 13.817 -7.380 -14.258 1.00 84.31 94 LEU A O 1
ATOM 710 N N . PHE A 1 95 ? 12.235 -6.274 -13.112 1.00 82.50 95 PHE A N 1
ATOM 711 C CA . PHE A 1 95 ? 12.273 -7.142 -11.928 1.00 82.50 95 PHE A CA 1
ATOM 712 C C . PHE A 1 95 ? 11.281 -8.309 -11.969 1.00 82.50 95 PHE A C 1
ATOM 714 O O . PHE A 1 95 ? 11.509 -9.323 -11.313 1.00 82.50 95 PHE A O 1
ATOM 721 N N . LYS A 1 96 ? 10.206 -8.203 -12.763 1.00 71.06 96 LYS A N 1
ATOM 722 C CA . LYS A 1 96 ? 9.133 -9.211 -12.838 1.00 71.06 96 LYS A CA 1
ATOM 723 C C . LYS A 1 96 ? 9.585 -10.659 -13.102 1.00 71.06 96 LYS A C 1
ATOM 725 O O . LYS A 1 96 ? 8.940 -11.546 -12.553 1.00 71.06 96 LYS A O 1
ATOM 730 N N . PRO A 1 97 ? 10.636 -10.956 -13.898 1.00 71.31 97 PRO A N 1
ATOM 731 C CA . PRO A 1 97 ? 11.063 -12.345 -14.080 1.00 71.31 97 PRO A CA 1
ATOM 732 C C . PRO A 1 97 ? 11.770 -12.950 -12.854 1.00 71.31 97 PRO A C 1
ATOM 734 O O . PRO A 1 97 ? 11.902 -14.167 -12.791 1.00 71.31 97 PRO A O 1
ATOM 737 N N . ALA A 1 98 ? 12.219 -12.138 -11.891 1.00 74.00 98 ALA A N 1
ATOM 738 C CA . ALA A 1 98 ? 12.986 -12.597 -10.728 1.00 74.00 98 ALA A CA 1
ATOM 739 C C . ALA A 1 98 ? 12.277 -12.369 -9.382 1.00 74.00 98 ALA A C 1
ATOM 741 O O . ALA A 1 98 ? 12.649 -12.989 -8.387 1.00 74.00 98 ALA A O 1
ATOM 742 N N . ILE A 1 99 ? 11.279 -11.480 -9.330 1.00 76.69 99 ILE A N 1
ATOM 743 C CA . ILE A 1 99 ? 10.614 -11.058 -8.093 1.00 76.69 99 ILE A CA 1
ATOM 744 C C . ILE A 1 99 ? 9.099 -11.111 -8.295 1.00 76.69 99 ILE A C 1
ATOM 746 O O . ILE A 1 99 ? 8.548 -10.387 -9.123 1.00 76.69 99 ILE A O 1
ATOM 750 N N . ALA A 1 100 ? 8.441 -11.990 -7.533 1.00 68.00 100 ALA A N 1
ATOM 751 C CA . ALA A 1 100 ? 6.985 -12.151 -7.538 1.00 68.00 100 ALA A CA 1
ATOM 752 C C . ALA A 1 100 ? 6.267 -11.100 -6.672 1.00 68.00 100 ALA A C 1
ATOM 754 O O . ALA A 1 100 ? 5.084 -10.827 -6.871 1.00 68.00 100 ALA A O 1
ATOM 755 N N . GLU A 1 101 ? 6.986 -10.519 -5.713 1.00 73.12 101 GLU A N 1
ATOM 756 C CA . GLU A 1 101 ? 6.501 -9.441 -4.859 1.00 73.12 101 GLU A CA 1
ATOM 757 C C . GLU A 1 101 ? 6.305 -8.143 -5.652 1.00 73.12 101 GLU A C 1
ATOM 759 O O . GLU A 1 101 ? 6.888 -7.923 -6.718 1.00 73.12 101 GLU A O 1
ATOM 764 N N . ARG A 1 102 ? 5.470 -7.250 -5.118 1.00 68.81 102 ARG A N 1
ATOM 765 C CA . ARG A 1 102 ? 5.240 -5.936 -5.716 1.00 68.81 102 ARG A CA 1
ATOM 766 C C . ARG A 1 102 ? 6.479 -5.050 -5.513 1.00 68.81 102 ARG A C 1
ATOM 768 O O . ARG A 1 102 ? 6.755 -4.648 -4.387 1.00 68.81 102 ARG A O 1
ATOM 775 N N . VAL A 1 103 ? 7.160 -4.706 -6.609 1.00 60.31 103 VAL A N 1
ATOM 776 C CA . VAL A 1 103 ? 8.329 -3.797 -6.666 1.00 60.31 103 VAL A CA 1
ATOM 777 C C . VAL A 1 103 ? 7.934 -2.418 -7.174 1.00 60.31 103 VAL A C 1
ATOM 779 O O . VAL A 1 103 ? 7.057 -2.372 -8.066 1.00 60.31 103 VAL A O 1
#

pLDDT: mean 82.8, std 12.18, range [35.56, 94.0]

Foldseek 3Di:
DDPDPPFAFQLVLCVQLLNDHSVVSLVQLCVQQKDKQNHGGNDGRDGDGPPIFIDGNNHTRDGDPDDDDDDDPDDPFEDCDPDDPVPTHHPQVVCVVPDPGRD

Sequence (103 aa):
MSAGEDGTRIQALIARAGLASRRAAEEIILAGRVRLNGRVVTELGTRALPTDRLTLDGKPVVAEERIHRLALNKPPGYLCAMRDDYGRPLAASLFKPAIAERV

Secondary structure (DSSP, 8-state):
------PEEHHHHHHHTTSS-HHHHHHHHHTT-EEETTEE---TT-EE-TTS-EEETTEE-PPP---------PPTT-BSSS--TT-PPBGGGGTTTT--S--